Protein AF-N8PSV7-F1 (afdb_monomer_lite)

Foldseek 3Di:
DPLPVQLVVLVVLLLVQLCVQLVVCLPPPDDLVVSLVVSCVRSVVSVVSNLVSLPVCVVCPPCVVVQDPVNVVVSVVVSVVVSVVVSVVVSVVSSVVSVVVNVVVVVD

Sequence (108 aa):
MVLAEPLEEASEKYANCLMQKVESQIKMNKDEKAIVEYAFYECRQEEWQLMGTFDIKNLAGDNYKDISKEQLKLIDELKSGRVEKMRKEMSDIMLEVIREGRKDTIEQ

Radius of gyration: 17.48 Å; chains: 1; bounding box: 38×24×53 Å

Secondary structure (DSSP, 8-state):
--SHHHHHHHHHHHHHHHHHHHHTTTTS---HHHHHHHHHHHTHHHHHHHHHHT-HHHHHGGGGGGS-HHHHHHHHHHHHHHHHHHHHHHHHHHHHHHHHHHHHHH--

Structure (mmCIF, N/CA/C/O backbone):
data_AF-N8PSV7-F1
#
_entry.id   AF-N8PSV7-F1
#
loop_
_atom_site.group_PDB
_atom_site.id
_atom_site.type_symbol
_atom_site.label_atom_id
_atom_site.label_alt_id
_atom_site.label_comp_id
_atom_site.label_asym_id
_atom_site.label_entity_id
_atom_site.label_seq_id
_atom_site.pdbx_PDB_ins_code
_atom_site.Cartn_x
_atom_site.Cartn_y
_atom_site.Cartn_z
_atom_site.occupancy
_atom_site.B_iso_or_equiv
_atom_site.auth_seq_id
_atom_site.auth_comp_id
_atom_site.auth_asym_id
_atom_site.auth_atom_id
_atom_site.pdbx_PDB_model_num
ATOM 1 N N . MET A 1 1 ? 15.999 -16.465 -12.155 1.00 42.50 1 MET A N 1
ATOM 2 C CA . MET A 1 1 ? 14.827 -15.898 -11.459 1.00 42.50 1 MET A CA 1
ATOM 3 C C . MET A 1 1 ? 15.384 -15.024 -10.340 1.00 42.50 1 MET A C 1
ATOM 5 O O . MET A 1 1 ? 15.783 -15.576 -9.336 1.00 42.50 1 MET A O 1
ATOM 9 N N . VAL A 1 2 ? 15.600 -13.721 -10.573 1.00 52.97 2 VAL A N 1
ATOM 10 C CA . VAL A 1 2 ? 16.368 -12.837 -9.646 1.00 52.97 2 VAL A CA 1
ATOM 11 C C . VAL A 1 2 ? 15.518 -11.666 -9.116 1.00 52.97 2 VAL A C 1
ATOM 13 O O . VAL A 1 2 ? 15.934 -10.935 -8.232 1.00 52.97 2 VAL A O 1
ATOM 16 N N . LEU A 1 3 ? 14.289 -11.500 -9.618 1.00 52.28 3 LEU A N 1
ATOM 17 C CA . LEU A 1 3 ? 13.401 -10.384 -9.257 1.00 52.28 3 LEU A CA 1
ATOM 18 C C . LEU A 1 3 ? 12.365 -10.725 -8.174 1.00 52.28 3 LEU A C 1
ATOM 20 O O . LEU A 1 3 ? 11.668 -9.829 -7.714 1.00 52.28 3 LEU A O 1
ATOM 24 N N . ALA A 1 4 ? 12.226 -12.001 -7.798 1.00 60.62 4 ALA A N 1
ATOM 25 C CA . ALA A 1 4 ? 11.190 -12.429 -6.857 1.00 60.62 4 ALA A CA 1
ATOM 26 C C . ALA A 1 4 ? 11.516 -12.008 -5.415 1.00 60.62 4 ALA A C 1
ATOM 28 O O . ALA A 1 4 ? 10.668 -11.415 -4.759 1.00 60.62 4 ALA A O 1
ATOM 29 N N . GLU A 1 5 ? 12.758 -12.218 -4.970 1.00 62.97 5 GLU A N 1
ATOM 30 C CA . GLU A 1 5 ? 13.173 -11.942 -3.586 1.00 62.97 5 GLU A CA 1
ATOM 31 C C . GLU A 1 5 ? 13.063 -10.449 -3.201 1.00 62.97 5 GLU A C 1
ATOM 33 O O . GLU A 1 5 ? 12.475 -10.160 -2.161 1.00 62.97 5 GLU A O 1
ATOM 38 N N . PRO A 1 6 ? 13.500 -9.469 -4.028 1.00 79.69 6 PRO A N 1
ATOM 39 C CA . PRO A 1 6 ? 13.370 -8.051 -3.669 1.00 79.69 6 PRO A CA 1
ATOM 40 C C . PRO A 1 6 ? 11.920 -7.557 -3.637 1.00 79.69 6 PRO A C 1
ATOM 42 O O . PRO A 1 6 ? 11.587 -6.653 -2.870 1.00 79.69 6 PRO A O 1
ATOM 45 N N . LEU A 1 7 ? 11.055 -8.123 -4.486 1.00 82.31 7 LEU A N 1
ATOM 46 C CA . LEU A 1 7 ? 9.638 -7.773 -4.521 1.00 82.31 7 LEU A CA 1
ATOM 47 C C . LEU A 1 7 ? 8.900 -8.341 -3.305 1.00 82.31 7 LEU A C 1
ATOM 49 O O . LEU A 1 7 ? 8.086 -7.639 -2.707 1.00 82.31 7 LEU A O 1
ATOM 53 N N . GLU A 1 8 ? 9.175 -9.595 -2.953 1.00 85.31 8 GLU A N 1
ATOM 54 C CA . GLU A 1 8 ? 8.579 -10.266 -1.798 1.00 85.31 8 GLU A CA 1
ATOM 55 C C . GLU A 1 8 ? 8.952 -9.543 -0.500 1.00 85.31 8 GLU A C 1
ATOM 57 O O . GLU A 1 8 ? 8.061 -9.146 0.249 1.00 85.31 8 GLU A O 1
ATOM 62 N N . GLU A 1 9 ? 10.237 -9.227 -0.308 1.00 89.00 9 GLU A N 1
ATOM 63 C CA . GLU A 1 9 ? 10.712 -8.491 0.869 1.00 89.00 9 GLU A CA 1
ATOM 64 C C . GLU A 1 9 ? 10.082 -7.090 0.976 1.00 89.00 9 GLU A C 1
ATOM 66 O O . GLU A 1 9 ? 9.646 -6.672 2.051 1.00 89.00 9 GLU A O 1
ATOM 71 N N . ALA A 1 10 ? 10.005 -6.341 -0.131 1.00 89.19 10 ALA A N 1
ATOM 72 C CA . ALA A 1 10 ? 9.391 -5.013 -0.124 1.00 89.19 10 ALA A CA 1
ATOM 73 C C . ALA A 1 10 ? 7.876 -5.074 0.132 1.00 89.19 10 ALA A C 1
ATOM 75 O O . ALA A 1 10 ? 7.328 -4.212 0.824 1.00 89.19 10 ALA A O 1
ATOM 76 N N . SER A 1 11 ? 7.205 -6.101 -0.398 1.00 88.38 11 SER A N 1
ATOM 77 C CA . SER A 1 11 ? 5.772 -6.323 -0.183 1.00 88.38 11 SER A CA 1
ATOM 78 C C . SER A 1 11 ? 5.488 -6.663 1.278 1.00 88.38 11 SER A C 1
ATOM 80 O O . SER A 1 11 ? 4.588 -6.077 1.877 1.00 88.38 11 SER A O 1
ATOM 82 N N . GLU A 1 12 ? 6.287 -7.554 1.869 1.00 92.44 12 GLU A N 1
ATOM 83 C CA . GLU A 1 12 ? 6.163 -7.948 3.270 1.00 92.44 12 GLU A CA 1
ATOM 84 C C . GLU A 1 12 ? 6.407 -6.760 4.208 1.00 92.44 12 GLU A C 1
ATOM 86 O O . GLU A 1 12 ? 5.597 -6.502 5.099 1.00 92.44 12 GLU A O 1
ATOM 91 N N . LYS A 1 13 ? 7.469 -5.973 3.980 1.00 94.19 13 LYS A N 1
ATOM 92 C CA . LYS A 1 13 ? 7.739 -4.758 4.770 1.00 94.19 13 LYS A CA 1
ATOM 93 C C . LYS A 1 13 ? 6.572 -3.782 4.738 1.00 94.19 13 LYS A C 1
ATOM 95 O O . LYS A 1 13 ? 6.184 -3.251 5.779 1.00 94.19 13 LYS A O 1
ATOM 100 N N . TYR A 1 14 ? 6.003 -3.560 3.559 1.00 94.56 14 TYR A N 1
ATOM 101 C CA . TYR A 1 14 ? 4.891 -2.637 3.409 1.00 94.56 14 TYR A CA 1
ATOM 102 C C . TYR A 1 14 ? 3.616 -3.141 4.092 1.00 94.56 14 TYR A C 1
ATOM 104 O O . TYR A 1 14 ? 3.001 -2.396 4.856 1.00 94.56 14 TYR A O 1
ATOM 112 N N . ALA A 1 15 ? 3.260 -4.413 3.894 1.00 93.50 15 ALA A N 1
ATOM 113 C CA . ALA A 1 15 ? 2.112 -5.030 4.554 1.00 93.50 15 ALA A CA 1
ATOM 114 C C . ALA A 1 15 ? 2.251 -4.999 6.086 1.00 93.50 15 ALA A C 1
ATOM 116 O O . ALA A 1 15 ? 1.325 -4.584 6.785 1.00 93.50 15 ALA A O 1
ATOM 117 N N . ASN A 1 16 ? 3.432 -5.350 6.604 1.00 95.38 16 ASN A N 1
ATOM 118 C CA . ASN A 1 16 ? 3.721 -5.323 8.036 1.00 95.38 16 ASN A CA 1
ATOM 119 C C . ASN A 1 16 ? 3.613 -3.910 8.619 1.00 95.38 16 ASN A C 1
ATOM 121 O O . ASN A 1 16 ? 3.035 -3.740 9.692 1.00 95.38 16 ASN A O 1
ATOM 125 N N . CYS A 1 17 ? 4.110 -2.890 7.910 1.00 97.19 17 CYS A N 1
ATOM 126 C CA . CYS A 1 17 ? 3.944 -1.504 8.342 1.00 97.19 17 CYS A CA 1
ATOM 127 C C . CYS A 1 17 ? 2.459 -1.139 8.471 1.00 97.19 17 CYS A C 1
ATOM 129 O O . CYS A 1 17 ? 2.036 -0.635 9.514 1.00 97.19 17 CYS A O 1
ATOM 131 N N . LEU A 1 18 ? 1.650 -1.427 7.444 1.00 96.31 18 LEU A N 1
ATOM 132 C CA . LEU A 1 18 ? 0.224 -1.092 7.447 1.00 96.31 18 LEU A CA 1
ATOM 133 C C . LEU A 1 18 ? -0.509 -1.761 8.610 1.00 96.31 18 LEU A C 1
ATOM 135 O O . LEU A 1 18 ? -1.208 -1.077 9.358 1.00 96.31 18 LEU A O 1
ATOM 139 N N . MET A 1 19 ? -0.290 -3.063 8.806 1.00 93.62 19 MET A N 1
ATOM 140 C CA . MET A 1 19 ? -0.910 -3.814 9.897 1.00 93.62 19 MET A CA 1
ATOM 141 C C . MET A 1 19 ? -0.551 -3.229 11.263 1.00 93.62 19 MET A C 1
ATOM 143 O O . MET A 1 19 ? -1.448 -2.934 12.047 1.00 93.62 19 MET A O 1
ATOM 147 N N . GLN A 1 20 ? 0.725 -2.926 11.519 1.00 95.31 20 GLN A N 1
ATOM 148 C CA . GLN A 1 20 ? 1.151 -2.315 12.785 1.00 95.31 20 GLN A CA 1
ATOM 149 C C . GLN A 1 20 ? 0.479 -0.954 13.046 1.00 95.31 20 GLN A C 1
ATOM 151 O O . GLN A 1 20 ? 0.056 -0.652 14.170 1.00 95.31 20 GLN A O 1
ATOM 156 N N . LYS A 1 21 ? 0.360 -0.105 12.014 1.00 95.25 21 LYS A N 1
ATOM 157 C CA . LYS A 1 21 ? -0.279 1.218 12.137 1.00 95.25 21 LYS A CA 1
ATOM 158 C C . LYS A 1 21 ? -1.790 1.123 12.330 1.00 95.25 21 LYS A C 1
ATOM 160 O O . LYS A 1 21 ? -2.351 1.960 13.041 1.00 95.25 21 LYS A O 1
ATOM 165 N N . VAL A 1 22 ? -2.431 0.117 11.741 1.00 94.00 22 VAL A N 1
ATOM 166 C CA . VAL A 1 22 ? -3.854 -0.163 11.940 1.00 94.00 22 VAL A CA 1
ATOM 167 C C . VAL A 1 22 ? -4.101 -0.722 13.336 1.00 94.00 22 VAL A C 1
ATOM 169 O O . VAL A 1 22 ? -4.868 -0.123 14.089 1.00 94.00 22 VAL A O 1
ATOM 172 N N . GLU A 1 23 ? -3.415 -1.802 13.715 1.00 92.12 23 GLU A N 1
ATOM 173 C CA . GLU A 1 23 ? -3.582 -2.510 14.991 1.00 92.12 23 GLU A CA 1
ATOM 174 C C . GLU A 1 23 ? -3.449 -1.580 16.197 1.00 92.12 23 GLU A C 1
ATOM 176 O O . GLU A 1 23 ? -4.294 -1.594 17.096 1.00 92.12 23 GLU A O 1
ATOM 181 N N . SER A 1 24 ? -2.445 -0.697 16.180 1.00 91.00 24 SER A N 1
ATOM 182 C CA . SER A 1 24 ? -2.233 0.294 17.245 1.00 91.00 24 SER A CA 1
ATOM 183 C C . SER A 1 24 ? -3.412 1.258 17.451 1.00 91.00 24 SER A C 1
ATOM 185 O O . SER A 1 24 ? -3.522 1.878 18.510 1.00 91.00 24 SER A O 1
ATOM 187 N N . GLN A 1 25 ? -4.313 1.376 16.470 1.00 90.94 25 GLN A N 1
ATOM 188 C CA . GLN A 1 25 ? -5.436 2.310 16.484 1.00 90.94 25 GLN A CA 1
ATOM 189 C C . GLN A 1 25 ? -6.821 1.659 16.498 1.00 90.94 25 GLN A C 1
ATOM 191 O O . GLN A 1 25 ? -7.801 2.380 16.689 1.00 90.94 25 GLN A O 1
ATOM 196 N N . ILE A 1 26 ? -6.932 0.332 16.366 1.00 87.75 26 ILE A N 1
ATOM 197 C CA . ILE A 1 26 ? -8.219 -0.392 16.335 1.00 87.75 26 ILE A CA 1
ATOM 198 C C . ILE A 1 26 ? -9.106 -0.015 17.530 1.00 87.75 26 ILE A C 1
ATOM 200 O O . ILE A 1 26 ? -10.293 0.275 17.364 1.00 87.75 26 ILE A O 1
ATOM 204 N N . LYS A 1 27 ? -8.516 0.060 18.729 1.00 83.00 27 LYS A N 1
ATOM 205 C CA . LYS A 1 27 ? -9.220 0.371 19.987 1.00 83.00 27 LYS A CA 1
ATOM 206 C C . LYS A 1 27 ? -9.498 1.862 20.198 1.00 83.00 27 LYS A C 1
ATOM 208 O O . LYS A 1 27 ? -10.139 2.238 21.176 1.00 83.00 27 LYS A O 1
ATOM 213 N N . MET A 1 28 ? -9.010 2.732 19.316 1.00 82.50 28 MET A N 1
ATOM 214 C CA . MET A 1 28 ? -9.302 4.159 19.396 1.00 82.50 28 MET A CA 1
ATOM 215 C C . MET A 1 28 ? -10.692 4.433 18.823 1.00 82.50 28 MET A C 1
ATOM 217 O O . MET A 1 28 ? -11.044 3.909 17.767 1.00 82.50 28 MET A O 1
ATOM 221 N N . ASN A 1 29 ? -11.451 5.331 19.457 1.00 81.44 29 ASN A N 1
ATOM 222 C CA . ASN A 1 29 ? -12.703 5.861 18.907 1.00 81.44 29 ASN A CA 1
ATOM 223 C C . ASN A 1 29 ? -12.419 6.888 17.790 1.00 81.44 29 ASN A C 1
ATOM 225 O O . ASN A 1 29 ? -12.706 8.077 17.920 1.00 81.44 29 ASN A O 1
ATOM 229 N N . LYS A 1 30 ? -11.748 6.436 16.729 1.00 86.62 30 LYS A N 1
ATOM 230 C CA . LYS A 1 30 ? -11.462 7.199 15.510 1.00 86.62 30 LYS A CA 1
ATOM 231 C C . LYS A 1 30 ? -12.286 6.652 14.352 1.00 86.62 30 LYS A C 1
ATOM 233 O O . LYS A 1 30 ? -12.635 5.473 14.327 1.00 86.62 30 LYS A O 1
ATOM 238 N N . ASP A 1 31 ? -12.558 7.504 13.378 1.00 93.44 31 ASP A N 1
ATOM 239 C CA . ASP A 1 31 ? -13.165 7.083 12.120 1.00 93.44 31 ASP A CA 1
ATOM 240 C C . ASP A 1 31 ? -12.294 6.024 11.409 1.00 93.44 31 ASP A C 1
ATOM 242 O O . ASP A 1 31 ? -11.067 6.140 11.384 1.00 93.44 31 ASP A O 1
ATOM 246 N N . GLU A 1 32 ? -12.919 4.973 10.865 1.00 94.25 32 GLU A N 1
ATOM 247 C CA . GLU A 1 32 ? -12.205 3.846 10.236 1.00 94.25 32 GLU A CA 1
ATOM 248 C C . GLU A 1 32 ? -11.376 4.312 9.035 1.00 94.25 32 GLU A C 1
ATOM 250 O O . GLU A 1 32 ? -10.224 3.907 8.869 1.00 94.25 32 GLU A O 1
ATOM 255 N N . LYS A 1 33 ? -11.933 5.220 8.226 1.00 94.44 33 LYS A N 1
ATOM 256 C CA . LYS A 1 33 ? -11.252 5.768 7.055 1.00 94.44 33 LYS A CA 1
ATOM 257 C C . LYS A 1 33 ? -10.066 6.634 7.474 1.00 94.44 33 LYS A C 1
ATOM 259 O O . LYS A 1 33 ? -9.012 6.547 6.852 1.00 94.44 33 LYS A O 1
ATOM 264 N N . ALA A 1 34 ? -10.192 7.398 8.558 1.00 95.00 34 ALA A N 1
ATOM 265 C CA . ALA A 1 34 ? -9.075 8.165 9.107 1.00 95.00 34 ALA A CA 1
ATOM 266 C C . ALA A 1 34 ? -7.913 7.269 9.587 1.00 95.00 34 ALA A C 1
ATOM 268 O O . ALA A 1 34 ? -6.751 7.647 9.435 1.00 95.00 34 ALA A O 1
ATOM 269 N N . ILE A 1 35 ? -8.198 6.081 10.138 1.00 95.31 35 ILE A N 1
ATOM 270 C CA . ILE A 1 35 ? -7.158 5.103 10.513 1.00 95.31 35 ILE A CA 1
ATOM 271 C C . ILE A 1 35 ? -6.442 4.578 9.262 1.00 95.31 35 ILE A C 1
ATOM 273 O O . ILE A 1 35 ? -5.212 4.539 9.236 1.00 95.31 35 ILE A O 1
ATOM 277 N N . VAL A 1 36 ? -7.197 4.234 8.216 1.00 95.75 36 VAL A N 1
ATOM 278 C CA . VAL A 1 36 ? -6.651 3.769 6.930 1.00 95.75 36 VAL A CA 1
ATOM 279 C C . VAL A 1 36 ? -5.780 4.840 6.264 1.00 95.75 36 VAL A C 1
ATOM 281 O O . VAL A 1 36 ? -4.646 4.565 5.873 1.00 95.75 36 VAL A O 1
ATOM 284 N N . GLU A 1 37 ? -6.269 6.079 6.169 1.00 95.19 37 GLU A N 1
ATOM 285 C CA . GLU A 1 37 ? -5.518 7.202 5.590 1.00 95.19 37 GLU A CA 1
ATOM 286 C C . GLU A 1 37 ? -4.224 7.481 6.368 1.00 95.19 37 GLU A C 1
ATOM 288 O O . GLU A 1 37 ? -3.175 7.727 5.767 1.00 95.19 37 GLU A O 1
ATOM 293 N N . TYR A 1 38 ? -4.274 7.386 7.699 1.00 94.94 38 TYR A N 1
ATOM 294 C CA . TYR A 1 38 ? -3.089 7.505 8.541 1.00 94.94 38 TYR A CA 1
ATOM 295 C C . TYR A 1 38 ? -2.081 6.376 8.292 1.00 94.94 38 TYR A C 1
ATOM 297 O O . TYR A 1 38 ? -0.888 6.653 8.173 1.00 94.94 38 TYR A O 1
ATOM 305 N N . ALA A 1 39 ? -2.531 5.122 8.175 1.00 96.12 39 ALA A N 1
ATOM 306 C CA . ALA A 1 39 ? -1.645 3.991 7.901 1.00 96.12 39 ALA A CA 1
ATOM 307 C C . ALA A 1 39 ? -0.893 4.178 6.574 1.00 96.12 39 ALA A C 1
ATOM 309 O O . ALA A 1 39 ? 0.328 4.037 6.533 1.00 96.12 39 ALA A O 1
ATOM 310 N N . PHE A 1 40 ? -1.584 4.602 5.510 1.00 95.75 40 PHE A N 1
ATOM 311 C CA . PHE A 1 40 ? -0.927 4.926 4.240 1.00 95.75 40 PHE A CA 1
ATOM 312 C C . PHE A 1 40 ? 0.044 6.102 4.339 1.00 95.75 40 PHE A C 1
ATOM 314 O O . PHE A 1 40 ? 1.092 6.090 3.695 1.00 95.75 40 PHE A O 1
ATOM 321 N N . TYR A 1 41 ? -0.300 7.134 5.112 1.00 95.75 41 TYR A N 1
ATOM 322 C CA . TYR A 1 41 ? 0.582 8.279 5.311 1.00 95.75 41 TYR A CA 1
ATOM 323 C C . TYR A 1 41 ? 1.895 7.870 5.990 1.00 95.75 41 TYR A C 1
ATOM 325 O O . TYR A 1 41 ? 2.969 8.237 5.511 1.00 95.75 41 TYR A O 1
ATOM 333 N N . GLU A 1 42 ? 1.806 7.085 7.062 1.00 97.38 42 GLU A N 1
ATOM 334 C CA . GLU A 1 42 ? 2.962 6.626 7.833 1.00 97.38 42 GLU A CA 1
ATOM 335 C C . GLU A 1 42 ? 3.819 5.616 7.065 1.00 97.38 42 GLU A C 1
ATOM 337 O O . GLU A 1 42 ? 5.041 5.681 7.147 1.00 97.38 42 GLU A O 1
ATOM 342 N N . CYS A 1 43 ? 3.196 4.728 6.286 1.00 96.38 43 CYS A N 1
ATOM 343 C CA . CYS A 1 43 ? 3.879 3.674 5.528 1.00 96.38 43 CYS A CA 1
ATOM 344 C C . CYS A 1 43 ? 4.257 4.090 4.096 1.00 96.38 43 CYS A C 1
ATOM 346 O O . CYS A 1 43 ? 4.442 3.254 3.208 1.00 96.38 43 CYS A O 1
ATOM 348 N N . ARG A 1 44 ? 4.335 5.402 3.831 1.00 94.19 44 ARG A N 1
ATOM 349 C CA . ARG A 1 44 ? 4.654 5.939 2.499 1.00 94.19 44 ARG A CA 1
ATOM 350 C C . ARG A 1 44 ? 6.059 5.549 2.039 1.00 94.19 44 ARG A C 1
ATOM 352 O O . ARG A 1 44 ? 6.281 5.383 0.843 1.00 94.19 44 ARG A O 1
ATOM 359 N N . GLN A 1 45 ? 7.014 5.435 2.962 1.00 93.50 45 GLN A N 1
ATOM 360 C CA . GLN A 1 45 ? 8.389 5.076 2.609 1.00 93.50 45 GLN A CA 1
ATOM 361 C C . GLN A 1 45 ? 8.470 3.632 2.104 1.00 93.50 45 GLN A C 1
ATOM 363 O O . GLN A 1 45 ? 9.085 3.377 1.071 1.00 93.50 45 GLN A O 1
ATOM 368 N N . GLU A 1 46 ? 7.806 2.703 2.783 1.00 94.38 46 GLU A N 1
ATOM 369 C CA . GLU A 1 46 ? 7.714 1.295 2.405 1.00 94.38 46 GLU A CA 1
ATOM 370 C C . GLU A 1 46 ? 6.963 1.131 1.078 1.00 94.38 46 GLU A C 1
ATOM 372 O O . GLU A 1 46 ? 7.399 0.381 0.206 1.00 94.38 46 GLU A O 1
ATOM 377 N N . GLU A 1 47 ? 5.891 1.901 0.867 1.00 91.31 47 GLU A N 1
ATOM 378 C CA . GLU A 1 47 ? 5.195 1.940 -0.420 1.00 91.31 47 GLU A CA 1
ATOM 379 C C . GLU A 1 47 ? 6.117 2.411 -1.553 1.00 91.31 47 GLU A C 1
ATOM 381 O O . GLU A 1 47 ? 6.130 1.821 -2.634 1.00 91.31 47 GLU A O 1
ATOM 386 N N . TRP A 1 48 ? 6.924 3.452 -1.325 1.00 88.75 48 TRP A N 1
ATOM 387 C CA . TRP A 1 48 ? 7.897 3.924 -2.310 1.00 88.75 48 TRP A CA 1
ATOM 388 C C . TRP A 1 48 ? 8.985 2.893 -2.599 1.00 88.75 48 TRP A C 1
ATOM 390 O O . TRP A 1 48 ? 9.374 2.740 -3.757 1.00 88.75 48 TRP A O 1
ATOM 400 N N . GLN A 1 49 ? 9.448 2.158 -1.587 1.00 89.44 49 GLN A N 1
ATOM 401 C CA . GLN A 1 49 ? 10.389 1.053 -1.776 1.00 89.44 49 GLN A CA 1
A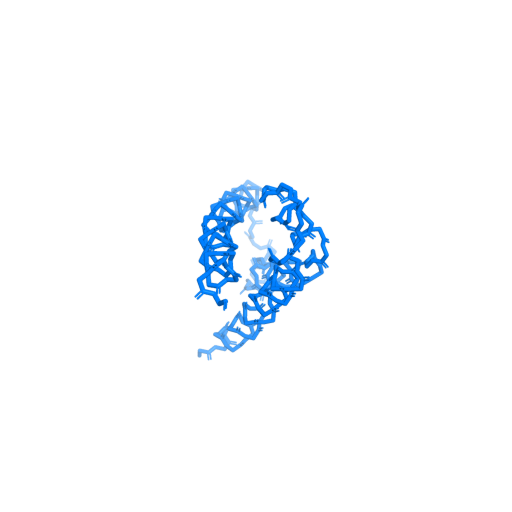TOM 402 C C . GLN A 1 49 ? 9.773 -0.053 -2.635 1.00 89.44 49 GLN A C 1
ATOM 404 O O . GLN A 1 49 ? 10.381 -0.459 -3.626 1.00 89.44 49 GLN A O 1
ATOM 409 N N . LEU A 1 50 ? 8.538 -0.464 -2.330 1.00 88.62 50 LEU A N 1
ATOM 410 C CA . LEU A 1 50 ? 7.783 -1.417 -3.142 1.00 88.62 50 LEU A CA 1
ATOM 411 C C . LEU A 1 50 ? 7.623 -0.909 -4.580 1.00 88.62 50 LEU A C 1
ATOM 413 O O . LEU A 1 50 ? 7.936 -1.623 -5.530 1.00 88.62 50 LEU A O 1
ATOM 417 N N . MET A 1 51 ? 7.230 0.350 -4.770 1.00 84.75 51 MET A N 1
ATOM 418 C CA . MET A 1 51 ? 7.142 0.967 -6.096 1.00 84.75 51 MET A CA 1
ATOM 419 C C . MET A 1 51 ? 8.491 1.011 -6.825 1.00 84.75 51 MET A C 1
ATOM 421 O O . MET A 1 51 ? 8.516 0.918 -8.055 1.00 84.75 51 MET A O 1
ATOM 425 N N . GLY A 1 52 ? 9.600 1.157 -6.101 1.00 83.62 52 GLY A N 1
ATOM 426 C CA . GLY A 1 52 ? 10.959 1.123 -6.640 1.00 83.62 52 GLY A CA 1
ATOM 427 C C . GLY A 1 52 ? 11.361 -0.249 -7.187 1.00 83.62 52 GLY A C 1
ATOM 428 O O . GLY A 1 52 ? 12.113 -0.317 -8.160 1.00 83.62 52 GLY A O 1
ATOM 429 N N . THR A 1 53 ? 10.804 -1.340 -6.649 1.00 82.00 53 THR A N 1
ATOM 430 C CA . THR A 1 53 ? 11.015 -2.693 -7.207 1.00 82.00 53 THR A CA 1
ATOM 431 C C . THR A 1 53 ? 10.403 -2.854 -8.603 1.00 82.00 53 THR A C 1
ATOM 433 O O . THR A 1 53 ? 10.887 -3.644 -9.410 1.00 82.00 53 THR A O 1
ATOM 436 N N . PHE A 1 54 ? 9.389 -2.044 -8.924 1.00 78.06 54 PHE A N 1
ATOM 437 C CA . PHE A 1 54 ? 8.759 -1.971 -10.244 1.00 78.06 54 PHE A CA 1
ATOM 438 C C . PHE A 1 54 ? 9.356 -0.876 -11.142 1.00 78.06 54 PHE A C 1
ATOM 440 O O . PHE A 1 54 ? 8.741 -0.502 -12.141 1.00 78.06 54 PHE A O 1
ATOM 447 N N . ASP A 1 55 ? 10.496 -0.279 -10.782 1.00 79.81 55 ASP A N 1
ATOM 448 C CA . ASP A 1 55 ? 11.159 0.705 -11.637 1.00 79.81 55 ASP A CA 1
ATOM 449 C C . ASP A 1 55 ? 11.663 0.032 -12.921 1.00 79.81 55 ASP A C 1
ATOM 451 O O . ASP A 1 55 ? 12.507 -0.866 -12.899 1.00 79.81 55 ASP A O 1
ATOM 455 N N . ILE A 1 56 ? 11.139 0.485 -14.061 1.00 77.25 56 ILE A N 1
ATOM 456 C CA . ILE A 1 56 ? 11.474 -0.076 -15.366 1.00 77.25 56 ILE A CA 1
ATOM 457 C C . ILE A 1 56 ? 12.955 0.096 -15.703 1.00 77.25 56 ILE A C 1
ATOM 459 O O . ILE A 1 56 ? 13.509 -0.739 -16.408 1.00 77.25 56 ILE A O 1
ATOM 463 N N . LYS A 1 57 ? 13.635 1.115 -15.169 1.00 78.88 57 LYS A N 1
ATOM 464 C CA . LYS A 1 57 ? 15.081 1.269 -15.337 1.00 78.88 57 LYS A CA 1
ATOM 465 C C . LYS A 1 57 ? 15.842 0.137 -14.654 1.00 78.88 57 LYS A C 1
ATOM 467 O O . LYS A 1 57 ? 16.791 -0.391 -15.228 1.00 78.88 57 LYS A O 1
ATOM 472 N N . ASN A 1 58 ? 15.395 -0.269 -13.467 1.00 76.38 58 ASN A N 1
ATOM 473 C CA . ASN A 1 58 ? 15.983 -1.392 -12.739 1.00 76.38 58 ASN A CA 1
ATOM 474 C C . ASN A 1 58 ? 15.677 -2.729 -13.431 1.00 76.38 58 ASN A C 1
ATOM 476 O O . ASN A 1 58 ? 16.526 -3.615 -13.447 1.00 76.38 58 ASN A O 1
ATOM 480 N N . LEU A 1 59 ? 14.491 -2.864 -14.035 1.00 78.75 59 LEU A N 1
ATOM 481 C CA . LEU A 1 59 ? 14.062 -4.086 -14.726 1.00 78.75 59 LEU A CA 1
ATOM 482 C C . LEU A 1 59 ? 14.682 -4.250 -16.121 1.00 78.75 59 LEU A C 1
ATOM 484 O O . LEU A 1 59 ? 15.062 -5.355 -16.501 1.00 78.75 59 LEU A O 1
ATOM 488 N N . ALA A 1 60 ? 14.761 -3.168 -16.895 1.00 79.88 60 ALA A N 1
ATOM 489 C CA . ALA A 1 60 ? 15.257 -3.183 -18.269 1.00 79.88 60 ALA A CA 1
ATOM 490 C C . ALA A 1 60 ? 16.788 -3.085 -18.346 1.00 79.88 60 ALA A C 1
ATOM 492 O O . ALA A 1 60 ? 17.366 -3.467 -19.364 1.00 79.88 60 ALA A O 1
ATOM 493 N N . GLY A 1 61 ? 17.452 -2.588 -17.294 1.00 82.50 61 GLY A N 1
ATOM 494 C CA . GLY A 1 61 ? 18.902 -2.413 -17.269 1.00 82.50 61 GLY A CA 1
ATOM 495 C C . GLY A 1 61 ? 19.378 -1.548 -18.437 1.00 82.50 61 GLY A C 1
ATOM 496 O O . GLY A 1 61 ? 18.858 -0.453 -18.663 1.00 82.50 61 GLY A O 1
ATOM 497 N N . ASP A 1 62 ? 20.335 -2.052 -19.216 1.00 84.69 62 ASP A N 1
ATOM 498 C CA . ASP A 1 62 ? 20.871 -1.340 -20.382 1.00 84.69 62 ASP A CA 1
ATOM 499 C C . ASP A 1 62 ? 19.826 -1.103 -21.486 1.00 84.69 62 ASP A C 1
ATOM 501 O O . ASP A 1 62 ? 19.866 -0.060 -22.143 1.00 84.69 62 ASP A O 1
ATOM 505 N N . ASN A 1 63 ? 18.832 -1.991 -21.613 1.00 82.75 63 ASN A N 1
ATOM 506 C CA . ASN A 1 63 ? 17.752 -1.872 -22.601 1.00 82.75 63 ASN A CA 1
ATOM 507 C C . ASN A 1 63 ? 16.789 -0.718 -22.284 1.00 82.75 63 ASN A C 1
ATOM 509 O O . ASN A 1 63 ? 15.963 -0.358 -23.118 1.00 82.75 63 ASN A O 1
ATOM 513 N N . TYR A 1 64 ? 16.879 -0.105 -21.095 1.00 83.31 64 TYR A N 1
ATOM 514 C CA . TYR A 1 64 ? 16.087 1.080 -20.754 1.00 83.31 64 TYR A CA 1
ATOM 515 C C . TYR A 1 64 ? 16.289 2.219 -21.766 1.00 83.31 64 TYR A C 1
ATOM 517 O O . TYR A 1 64 ? 15.359 2.972 -22.043 1.00 83.31 64 TYR A O 1
ATOM 525 N N . LYS A 1 65 ? 17.496 2.338 -22.342 1.00 85.88 65 LYS A N 1
ATOM 526 C CA . LYS A 1 65 ? 17.831 3.369 -23.341 1.00 85.88 65 LYS A CA 1
ATOM 527 C C . LYS A 1 65 ? 17.080 3.197 -24.663 1.00 85.88 65 LYS A C 1
ATOM 529 O O . LYS A 1 65 ? 16.938 4.176 -25.391 1.00 85.88 65 LYS A O 1
ATOM 534 N N . ASP A 1 66 ? 16.600 1.989 -24.939 1.00 89.50 66 ASP A N 1
ATOM 535 C CA . ASP A 1 66 ? 15.898 1.646 -26.176 1.00 89.50 66 ASP A CA 1
ATOM 536 C C . ASP A 1 66 ? 14.376 1.829 -26.054 1.00 89.50 66 ASP A C 1
ATOM 538 O O . ASP A 1 66 ? 13.654 1.728 -27.046 1.00 89.50 66 ASP A O 1
ATOM 542 N N . ILE A 1 67 ? 13.872 2.122 -24.849 1.00 87.88 67 ILE A N 1
ATOM 543 C CA . ILE A 1 67 ? 12.450 2.375 -24.604 1.00 87.88 67 ILE A CA 1
ATOM 544 C C . ILE A 1 67 ? 12.104 3.799 -25.057 1.00 87.88 67 ILE A C 1
ATOM 546 O O . ILE A 1 67 ? 12.720 4.779 -24.630 1.00 87.88 67 ILE A O 1
ATOM 550 N N . SER A 1 68 ? 11.080 3.931 -25.904 1.00 91.75 68 SER A N 1
ATOM 551 C CA . SER A 1 68 ? 10.610 5.241 -26.365 1.00 91.75 68 SER A CA 1
ATOM 552 C C . SER A 1 68 ? 9.945 6.038 -25.235 1.00 91.75 68 SER A C 1
ATOM 554 O O . SER A 1 68 ? 9.463 5.485 -24.244 1.00 91.75 68 SER A O 1
ATOM 556 N N . LYS A 1 69 ? 9.846 7.364 -25.391 1.00 90.00 69 LYS A N 1
ATOM 557 C CA . LYS A 1 69 ? 9.151 8.219 -24.411 1.00 90.00 69 LYS A CA 1
ATOM 558 C C . LYS A 1 69 ? 7.676 7.840 -24.254 1.00 90.00 69 LYS A C 1
ATOM 560 O O . LYS A 1 69 ? 7.144 7.893 -23.151 1.00 90.00 69 LYS A O 1
ATOM 565 N N . GLU A 1 70 ? 7.024 7.453 -25.344 1.00 93.25 70 GLU A N 1
ATOM 566 C CA . GLU A 1 70 ? 5.629 7.012 -25.363 1.00 93.25 70 GLU A CA 1
ATOM 567 C C . GLU A 1 70 ? 5.464 5.692 -24.605 1.00 93.25 70 GLU A C 1
ATOM 569 O O . GLU A 1 70 ? 4.528 5.550 -23.822 1.00 93.25 70 GLU A O 1
ATOM 574 N N . GLN A 1 71 ? 6.401 4.755 -24.778 1.00 89.38 71 GLN A N 1
ATOM 575 C CA . GLN A 1 71 ? 6.415 3.500 -24.027 1.00 89.38 71 GLN A CA 1
ATOM 576 C C . GLN A 1 71 ? 6.660 3.738 -22.532 1.00 89.38 71 GLN A C 1
ATOM 578 O O . GLN A 1 71 ? 5.948 3.164 -21.712 1.00 89.3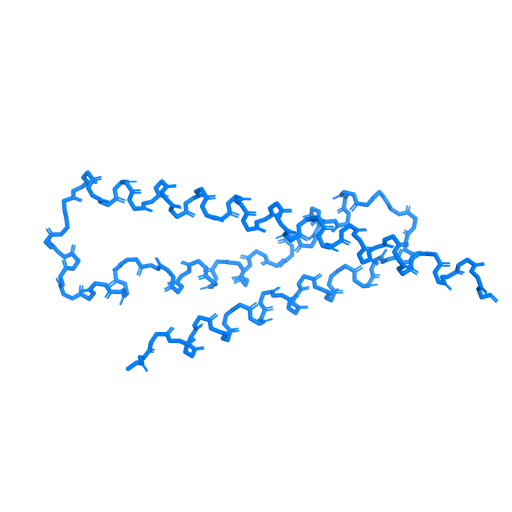8 71 GLN A O 1
ATOM 583 N N . LEU A 1 72 ? 7.599 4.621 -22.166 1.00 88.12 72 LEU A N 1
ATOM 584 C CA . LEU A 1 72 ? 7.827 5.006 -20.766 1.00 88.12 72 LEU A CA 1
ATOM 5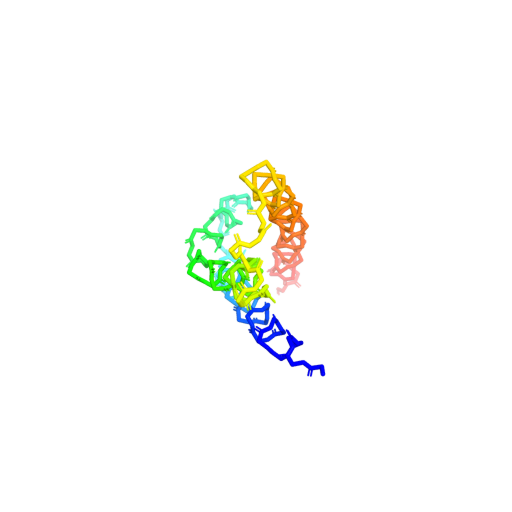85 C C . LEU A 1 72 ? 6.569 5.611 -20.137 1.00 88.12 72 LEU A C 1
ATOM 587 O O . LEU A 1 72 ? 6.180 5.215 -19.042 1.00 88.12 72 LEU A O 1
ATOM 591 N N . LYS A 1 73 ? 5.885 6.507 -20.856 1.00 89.19 73 LYS A N 1
ATOM 592 C CA . LYS A 1 73 ? 4.638 7.116 -20.382 1.00 89.19 73 LYS A CA 1
ATOM 593 C C . LYS A 1 73 ? 3.538 6.076 -20.147 1.00 89.19 73 LYS A C 1
ATOM 595 O O . LYS A 1 73 ? 2.885 6.111 -19.109 1.00 89.19 73 LYS A O 1
ATOM 600 N N . LEU A 1 74 ? 3.354 5.135 -21.077 1.00 89.38 74 LEU A N 1
ATOM 601 C CA . LEU A 1 74 ? 2.387 4.044 -20.912 1.00 89.38 74 LEU A CA 1
ATOM 602 C C . LEU A 1 74 ? 2.720 3.166 -19.697 1.00 89.38 74 LEU A C 1
ATOM 604 O O . LEU A 1 74 ? 1.823 2.754 -18.966 1.00 89.38 74 LEU A O 1
ATOM 608 N N . ILE A 1 75 ? 4.004 2.895 -19.458 1.00 86.81 75 ILE A N 1
ATOM 609 C CA . ILE A 1 75 ? 4.461 2.123 -18.296 1.00 86.81 75 ILE A CA 1
ATOM 610 C C . ILE A 1 75 ? 4.164 2.868 -16.988 1.00 86.81 75 ILE A C 1
ATOM 612 O O . ILE A 1 75 ? 3.658 2.252 -16.048 1.00 86.81 75 ILE A O 1
ATOM 616 N N . ASP A 1 76 ? 4.404 4.179 -16.932 1.00 84.38 76 ASP A N 1
ATOM 617 C CA . ASP A 1 76 ? 4.091 5.006 -15.759 1.00 84.38 76 ASP A CA 1
ATOM 618 C C . ASP A 1 76 ? 2.582 5.063 -15.467 1.00 84.38 76 ASP A C 1
ATOM 620 O O . ASP A 1 76 ? 2.163 4.967 -14.307 1.00 84.38 76 ASP A O 1
ATOM 624 N N . GLU A 1 77 ? 1.746 5.158 -16.504 1.00 87.94 77 GLU A N 1
ATOM 625 C CA . GLU A 1 77 ? 0.282 5.115 -16.379 1.00 87.94 77 GLU A CA 1
ATOM 626 C C . GLU A 1 77 ? -0.195 3.751 -15.853 1.00 87.94 77 GLU A C 1
ATOM 628 O O . GLU A 1 77 ? -0.972 3.689 -14.895 1.00 87.94 77 GLU A O 1
ATOM 633 N N . LEU A 1 78 ? 0.326 2.647 -16.404 1.00 86.31 78 LEU A N 1
ATOM 634 C CA . LEU A 1 78 ? 0.026 1.290 -15.933 1.00 86.31 78 LEU A CA 1
ATOM 635 C C . LEU A 1 78 ? 0.467 1.075 -14.479 1.00 86.31 78 LEU A C 1
ATOM 637 O O . LEU A 1 78 ? -0.265 0.474 -13.688 1.00 86.31 78 LEU A O 1
ATOM 641 N N . LYS A 1 79 ? 1.648 1.582 -14.107 1.00 83.25 79 LYS A N 1
ATOM 642 C CA . LYS A 1 79 ? 2.167 1.516 -12.736 1.00 83.25 79 LYS A CA 1
ATOM 643 C C . LYS A 1 79 ? 1.258 2.272 -11.773 1.00 83.25 79 LYS A C 1
ATOM 645 O O . LYS A 1 79 ? 0.902 1.732 -10.727 1.00 83.25 79 LYS A O 1
ATOM 650 N N . SER A 1 80 ? 0.842 3.478 -12.146 1.00 83.56 80 SER A N 1
ATOM 651 C CA . SER A 1 80 ? -0.056 4.311 -11.341 1.00 83.56 80 SER A CA 1
ATOM 652 C C . SER A 1 80 ? -1.407 3.627 -11.118 1.00 83.56 80 SER A C 1
ATOM 654 O O . SER A 1 80 ? -1.845 3.502 -9.975 1.00 83.56 80 SER A O 1
ATOM 656 N N . GLY A 1 81 ? -2.015 3.081 -12.178 1.00 87.38 81 GLY A N 1
ATOM 657 C CA . GLY A 1 81 ? -3.273 2.335 -12.068 1.00 87.38 81 GLY A CA 1
ATOM 658 C C . GLY A 1 81 ? -3.155 1.081 -11.193 1.00 87.38 81 GLY A C 1
ATOM 659 O O . GLY A 1 81 ? -4.068 0.755 -10.433 1.00 87.38 81 GLY A O 1
ATOM 660 N N . ARG A 1 82 ? -2.006 0.392 -11.231 1.00 85.75 82 ARG A N 1
ATOM 661 C CA . ARG A 1 82 ? -1.747 -0.757 -10.351 1.00 85.75 82 ARG A CA 1
ATOM 662 C C . ARG A 1 82 ? -1.618 -0.345 -8.883 1.00 85.75 82 ARG A C 1
ATOM 664 O O . ARG A 1 82 ? -2.158 -1.041 -8.028 1.00 85.75 82 ARG A O 1
ATOM 671 N N . VAL A 1 83 ? -0.942 0.768 -8.592 1.00 83.44 83 VAL A N 1
ATOM 672 C CA . VAL A 1 83 ? -0.813 1.304 -7.224 1.00 83.44 83 VAL A CA 1
ATOM 673 C C . V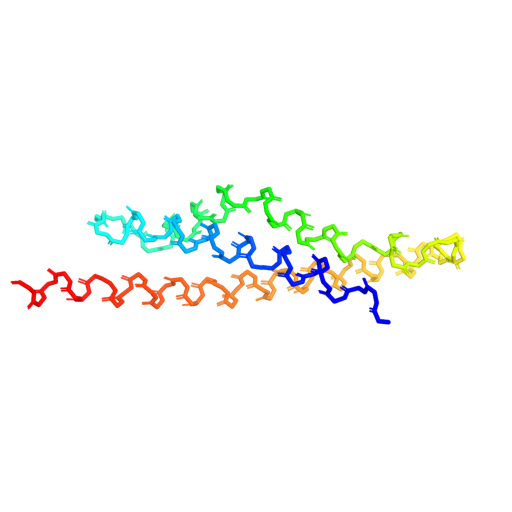AL A 1 83 ? -2.171 1.736 -6.679 1.00 83.44 83 VAL A C 1
ATOM 675 O O . VAL A 1 83 ? -2.497 1.421 -5.538 1.00 83.44 83 VAL A O 1
ATOM 678 N N . GLU A 1 84 ? -2.994 2.397 -7.492 1.00 88.81 84 GLU A N 1
ATOM 679 C CA . GLU A 1 84 ? -4.354 2.776 -7.101 1.00 88.81 84 GLU A CA 1
ATOM 680 C C . GLU A 1 84 ? -5.205 1.547 -6.753 1.00 88.81 84 GLU A C 1
ATOM 682 O O . GLU A 1 84 ? -5.838 1.506 -5.695 1.00 88.81 84 GLU A O 1
ATOM 687 N N . LYS A 1 85 ? -5.163 0.509 -7.599 1.00 91.00 85 LYS A N 1
ATOM 688 C CA . LYS A 1 85 ? -5.862 -0.756 -7.342 1.00 91.00 85 LYS A CA 1
ATOM 689 C C . LYS A 1 85 ? -5.378 -1.423 -6.051 1.00 91.00 85 LYS A C 1
ATOM 691 O O . LYS A 1 85 ? -6.202 -1.816 -5.232 1.00 91.00 85 LYS A O 1
ATOM 696 N N . MET A 1 86 ? -4.064 -1.497 -5.854 1.00 88.44 86 MET A N 1
ATOM 697 C CA . MET A 1 86 ? -3.447 -2.070 -4.657 1.00 88.44 86 MET A CA 1
ATOM 698 C C . MET A 1 86 ? -3.883 -1.325 -3.385 1.00 88.44 86 MET A C 1
ATOM 700 O O . MET A 1 86 ? -4.338 -1.947 -2.429 1.00 88.44 86 MET A O 1
ATOM 704 N N . ARG A 1 87 ? -3.828 0.015 -3.383 1.00 91.31 87 ARG A N 1
ATOM 705 C CA . ARG A 1 87 ? -4.304 0.827 -2.252 1.00 91.31 87 ARG A CA 1
ATOM 706 C C . ARG A 1 87 ? -5.773 0.579 -1.944 1.00 91.31 87 ARG A C 1
ATOM 708 O O . ARG A 1 87 ? -6.140 0.536 -0.773 1.00 91.31 87 ARG A O 1
ATOM 715 N N . LYS A 1 88 ? -6.614 0.418 -2.967 1.00 94.06 88 LYS A N 1
ATOM 716 C CA . LYS A 1 88 ? -8.032 0.106 -2.776 1.00 94.06 88 LYS A CA 1
ATOM 717 C C . LYS A 1 88 ? -8.216 -1.254 -2.099 1.00 94.06 88 LYS A C 1
ATOM 719 O O . LYS A 1 88 ? -8.887 -1.321 -1.078 1.00 94.06 88 LYS A O 1
ATOM 724 N N . GLU A 1 89 ? -7.565 -2.295 -2.614 1.00 93.94 89 GLU A N 1
ATOM 725 C CA . GLU A 1 89 ? -7.633 -3.651 -2.049 1.00 93.94 89 GLU A CA 1
ATOM 726 C C . GLU A 1 89 ? -7.152 -3.684 -0.591 1.00 93.94 89 GLU A C 1
ATOM 728 O O . GLU A 1 89 ? -7.827 -4.228 0.278 1.00 93.94 89 GLU A O 1
ATOM 733 N N . MET A 1 90 ? -6.032 -3.027 -0.283 1.00 93.44 90 MET A N 1
ATOM 734 C CA . MET A 1 90 ? -5.540 -2.938 1.094 1.00 93.44 90 MET A CA 1
ATOM 735 C C . MET A 1 90 ? -6.406 -2.060 1.995 1.00 93.44 90 MET A C 1
ATOM 737 O O . MET A 1 90 ? -6.494 -2.339 3.186 1.00 93.44 90 MET A O 1
ATOM 741 N N . SER A 1 91 ? -7.062 -1.025 1.461 1.00 95.88 91 SER A N 1
ATOM 742 C CA . SER A 1 91 ? -8.050 -0.255 2.230 1.00 95.88 91 SER A CA 1
ATOM 743 C C . SER A 1 91 ? -9.185 -1.157 2.694 1.00 95.88 91 SER A C 1
ATOM 745 O O . SER A 1 91 ? -9.538 -1.124 3.869 1.00 95.88 91 SER A O 1
ATOM 747 N N . ASP A 1 92 ? -9.717 -1.985 1.794 1.00 95.88 92 ASP A N 1
ATOM 748 C CA . ASP A 1 92 ? -10.814 -2.901 2.105 1.00 95.88 92 ASP A CA 1
ATOM 749 C C . ASP A 1 92 ? -10.396 -3.918 3.185 1.00 95.88 92 ASP A C 1
ATOM 751 O O . ASP A 1 92 ? -11.113 -4.083 4.173 1.00 95.88 92 ASP A O 1
ATOM 755 N N . ILE A 1 93 ? -9.193 -4.498 3.069 1.00 95.00 93 ILE A N 1
ATOM 756 C CA . ILE A 1 93 ? -8.624 -5.421 4.070 1.00 95.00 93 ILE A CA 1
ATOM 757 C C . ILE A 1 93 ? -8.429 -4.729 5.427 1.00 95.00 93 ILE A C 1
ATOM 759 O O . ILE A 1 93 ? -8.832 -5.252 6.462 1.00 95.00 93 ILE A O 1
ATOM 763 N N . MET A 1 94 ? -7.833 -3.534 5.453 1.00 95.44 94 MET A N 1
ATOM 764 C CA . MET A 1 94 ? -7.611 -2.805 6.706 1.00 95.44 94 MET A CA 1
ATOM 765 C C . MET A 1 94 ? -8.929 -2.436 7.393 1.00 95.44 94 MET A C 1
ATOM 767 O O . MET A 1 94 ? -9.017 -2.500 8.617 1.00 95.44 94 MET A O 1
ATOM 771 N N . LEU A 1 95 ? -9.966 -2.071 6.631 1.00 95.75 95 LEU A N 1
ATOM 772 C CA . LEU A 1 95 ? -11.297 -1.806 7.183 1.00 95.75 95 LEU A CA 1
ATOM 773 C C . LEU A 1 95 ? -11.908 -3.057 7.821 1.00 95.75 95 LEU A C 1
ATOM 775 O O . LEU A 1 95 ? -12.523 -2.952 8.882 1.00 95.75 95 LEU A O 1
ATOM 779 N N . GLU A 1 96 ? -11.745 -4.223 7.198 1.00 94.56 96 GLU A N 1
ATOM 780 C CA . GLU A 1 96 ? -12.177 -5.503 7.765 1.00 94.56 96 GLU A CA 1
ATOM 781 C C . GLU A 1 96 ? -11.465 -5.784 9.094 1.00 94.56 96 GLU A C 1
ATOM 783 O O . GLU A 1 96 ? -12.133 -5.936 10.117 1.00 94.56 96 GLU A O 1
ATOM 788 N N . VAL A 1 97 ? -10.132 -5.683 9.116 1.00 93.31 97 VAL A N 1
ATOM 789 C CA . VAL A 1 97 ? -9.309 -5.850 10.328 1.00 93.31 97 VAL A CA 1
ATOM 790 C C . VAL A 1 97 ? -9.742 -4.901 11.454 1.00 93.31 97 VAL A C 1
ATOM 792 O O . VAL A 1 97 ? -9.879 -5.316 12.606 1.00 93.31 97 VAL A O 1
ATOM 795 N N . ILE A 1 98 ? -9.997 -3.623 11.145 1.00 94.00 98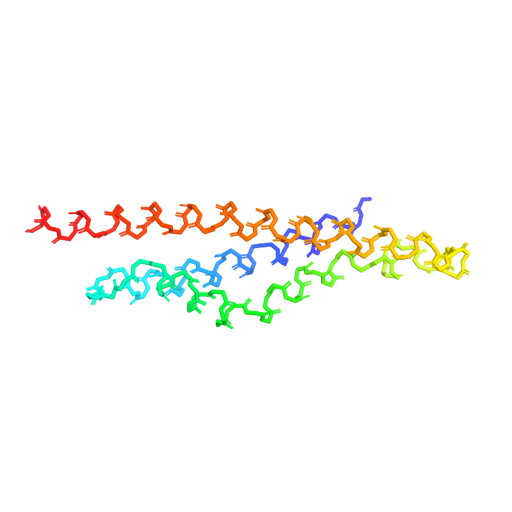 ILE A N 1
ATOM 796 C CA . ILE A 1 98 ? -10.463 -2.642 12.140 1.00 94.00 98 ILE A CA 1
ATOM 797 C C . ILE A 1 98 ? -11.811 -3.061 12.732 1.00 94.00 98 ILE A C 1
ATOM 799 O O . ILE A 1 98 ? -12.007 -2.979 13.947 1.00 94.00 98 ILE A O 1
ATOM 803 N N . ARG A 1 99 ? -12.754 -3.486 11.885 1.00 92.94 99 ARG A N 1
ATOM 804 C CA . ARG A 1 99 ? -14.107 -3.868 12.309 1.00 92.94 99 ARG A CA 1
ATOM 805 C C . ARG A 1 99 ? -14.100 -5.126 13.158 1.00 92.94 99 ARG A C 1
ATOM 807 O O . ARG A 1 99 ? -14.806 -5.161 14.163 1.00 92.94 99 ARG A O 1
ATOM 814 N N . GLU A 1 100 ? -13.320 -6.128 12.772 1.00 92.00 100 GLU A N 1
ATOM 815 C CA . GLU A 1 100 ? -13.164 -7.366 13.536 1.00 92.00 100 GLU A CA 1
ATOM 816 C C . GLU A 1 100 ? -12.531 -7.091 14.900 1.00 92.00 100 GLU A C 1
ATOM 818 O O . GLU A 1 100 ? -13.155 -7.359 15.926 1.00 92.00 100 GLU A O 1
ATOM 823 N N . GLY A 1 101 ? -11.382 -6.410 14.942 1.00 88.94 101 GLY A N 1
ATOM 824 C CA . GLY A 1 101 ? -10.708 -6.128 16.211 1.00 88.94 101 GLY A CA 1
ATOM 825 C C . GLY A 1 101 ? -11.516 -5.237 17.172 1.00 88.94 101 GLY A C 1
ATOM 826 O O . GLY A 1 101 ? -11.338 -5.299 18.392 1.00 88.94 101 GLY A O 1
ATOM 827 N N . ARG A 1 102 ? -12.442 -4.418 16.654 1.00 89.38 102 ARG A N 1
ATOM 828 C CA . ARG A 1 102 ? -13.394 -3.653 17.480 1.00 89.38 102 ARG A CA 1
ATOM 829 C C . ARG A 1 102 ? -14.521 -4.508 18.048 1.00 89.38 102 ARG A C 1
ATOM 831 O O . ARG A 1 102 ? -14.896 -4.275 19.195 1.00 89.38 102 ARG A O 1
ATOM 838 N N . LYS A 1 103 ? -15.054 -5.471 17.288 1.00 86.62 103 LYS A N 1
ATOM 839 C CA . LYS A 1 103 ? -16.086 -6.403 17.779 1.00 86.62 103 LYS A CA 1
ATOM 840 C C . LYS A 1 103 ? -15.554 -7.250 18.932 1.00 86.62 103 LYS A C 1
ATOM 842 O O . LYS A 1 103 ? -16.188 -7.287 19.982 1.00 86.62 103 LYS A O 1
ATOM 847 N N . ASP A 1 104 ? -14.345 -7.787 18.786 1.00 75.50 104 ASP A N 1
ATOM 848 C CA . ASP A 1 104 ?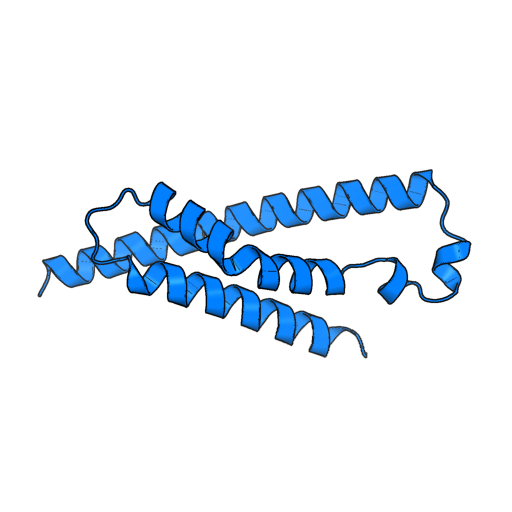 -13.684 -8.593 19.821 1.00 75.50 104 ASP A CA 1
ATOM 849 C C . ASP A 1 104 ? -13.469 -7.826 21.134 1.00 75.50 104 ASP A C 1
ATOM 851 O O . ASP A 1 104 ? -13.391 -8.417 22.205 1.00 75.50 104 ASP A O 1
ATOM 855 N N . THR A 1 105 ? -13.381 -6.494 21.070 1.00 64.38 105 THR A N 1
ATOM 856 C CA . THR A 1 105 ? -13.231 -5.642 22.260 1.00 64.38 105 THR A CA 1
ATOM 857 C C . THR A 1 105 ? -14.569 -5.384 22.975 1.00 64.38 105 THR A C 1
ATOM 859 O O . THR A 1 105 ? -14.562 -5.009 24.142 1.00 64.38 105 THR A O 1
ATOM 862 N N . ILE A 1 106 ? -15.713 -5.554 22.301 1.00 61.56 106 ILE A N 1
ATOM 863 C CA . ILE A 1 106 ? -17.059 -5.367 22.879 1.00 61.56 106 ILE A CA 1
ATOM 864 C C . ILE A 1 106 ? -17.575 -6.667 23.518 1.00 61.56 106 ILE A C 1
ATOM 866 O O . ILE A 1 106 ? -18.368 -6.612 24.454 1.00 61.56 106 ILE A O 1
ATOM 870 N N . GLU A 1 107 ? -17.137 -7.825 23.020 1.00 59.00 107 GLU A N 1
ATOM 871 C CA . GLU A 1 107 ? -17.542 -9.149 23.518 1.00 59.00 107 GLU A CA 1
ATOM 872 C C . GLU A 1 107 ? -16.689 -9.668 24.702 1.00 59.00 107 GLU A C 1
ATOM 874 O O . GLU A 1 107 ? -16.929 -10.778 25.180 1.00 59.00 107 GLU A O 1
ATOM 879 N N . GLN A 1 108 ? -15.727 -8.873 25.197 1.00 49.34 108 GLN A N 1
ATOM 880 C CA . GLN A 1 108 ? -14.909 -9.142 26.397 1.00 49.34 108 GLN A CA 1
ATOM 881 C C . GLN A 1 108 ? -15.443 -8.426 27.640 1.00 49.34 108 GLN A C 1
ATOM 883 O O . GLN A 1 108 ? -15.398 -9.051 28.725 1.00 49.34 108 GLN A O 1
#

pLDDT: mean 86.65, std 10.81, range [42.5, 97.38]